Protein AF-A0A165MZA0-F1 (afdb_monomer)

pLDDT: mean 77.66, std 8.79, range [42.88, 92.81]

Structure (mmCIF, N/CA/C/O backbone):
data_AF-A0A165MZA0-F1
#
_entry.id   AF-A0A165MZA0-F1
#
loop_
_atom_site.group_PDB
_atom_site.id
_atom_site.type_symbol
_atom_site.label_atom_id
_atom_site.label_alt_id
_atom_site.label_comp_id
_atom_site.label_asym_id
_atom_site.label_entity_id
_atom_site.label_seq_id
_atom_site.pdbx_PDB_ins_code
_atom_site.Cartn_x
_atom_site.Cartn_y
_atom_site.Cartn_z
_atom_site.occupancy
_atom_site.B_iso_or_equiv
_atom_site.auth_seq_id
_atom_site.auth_comp_id
_atom_site.auth_asym_id
_atom_site.auth_atom_id
_atom_site.pdbx_PDB_model_num
ATOM 1 N N . MET A 1 1 ? 19.191 12.185 -64.515 1.00 42.88 1 MET A N 1
ATOM 2 C CA . MET A 1 1 ? 20.585 11.752 -64.272 1.00 42.88 1 MET A CA 1
ATOM 3 C C . MET A 1 1 ? 20.731 11.402 -62.803 1.00 42.88 1 MET A C 1
ATOM 5 O O . MET A 1 1 ? 20.703 12.300 -61.974 1.00 42.88 1 MET A O 1
ATOM 9 N N . ILE A 1 2 ? 20.829 10.116 -62.472 1.00 54.47 2 ILE A N 1
ATOM 10 C CA . ILE A 1 2 ? 21.157 9.674 -61.111 1.00 54.47 2 ILE A CA 1
ATOM 11 C C . ILE A 1 2 ? 22.689 9.688 -61.020 1.00 54.47 2 ILE A C 1
ATOM 13 O O . ILE A 1 2 ? 23.350 9.015 -61.808 1.00 54.47 2 ILE A O 1
ATOM 17 N N . ARG A 1 3 ? 23.262 10.519 -60.135 1.00 56.88 3 ARG A N 1
ATOM 18 C CA . ARG A 1 3 ? 24.715 10.586 -59.885 1.00 56.88 3 ARG A CA 1
ATOM 19 C C . ARG A 1 3 ? 25.153 9.318 -59.153 1.00 56.88 3 ARG A C 1
ATOM 21 O O . ARG A 1 3 ? 25.200 9.274 -57.930 1.00 56.88 3 ARG A O 1
ATOM 28 N N . THR A 1 4 ? 25.472 8.285 -59.918 1.00 68.19 4 THR A N 1
ATOM 29 C CA . THR A 1 4 ? 26.196 7.107 -59.441 1.00 68.19 4 THR A CA 1
ATOM 30 C C . THR A 1 4 ? 27.671 7.478 -59.287 1.00 68.19 4 THR A C 1
ATOM 32 O O . THR A 1 4 ? 28.316 7.795 -60.283 1.00 68.19 4 THR A O 1
ATOM 35 N N . GLY A 1 5 ? 28.214 7.458 -58.061 1.00 57.59 5 GLY A N 1
ATOM 36 C CA . GLY A 1 5 ? 29.673 7.503 -57.884 1.00 57.59 5 GLY A CA 1
ATOM 37 C C . GLY A 1 5 ? 30.264 8.144 -56.626 1.00 57.59 5 GLY A C 1
ATOM 38 O O . GLY A 1 5 ? 31.461 8.423 -56.642 1.00 57.59 5 GLY A O 1
ATOM 39 N N . GLU A 1 6 ? 29.524 8.379 -55.536 1.00 65.69 6 GLU A N 1
ATOM 40 C CA . GLU A 1 6 ? 30.205 8.666 -54.263 1.00 65.69 6 GLU A CA 1
ATOM 41 C C . GLU A 1 6 ? 30.835 7.379 -53.721 1.00 65.69 6 GLU A C 1
ATOM 43 O O . GLU A 1 6 ? 30.152 6.419 -53.367 1.00 65.69 6 GLU A O 1
ATOM 48 N N . ARG A 1 7 ? 32.172 7.341 -53.699 1.00 64.56 7 ARG A N 1
ATOM 49 C CA . ARG A 1 7 ? 32.955 6.274 -53.067 1.00 64.56 7 ARG A CA 1
ATOM 50 C C . ARG A 1 7 ? 32.566 6.256 -51.590 1.00 64.56 7 ARG A C 1
ATOM 52 O O . ARG A 1 7 ? 33.001 7.140 -50.856 1.00 64.56 7 ARG A O 1
ATOM 59 N N . ILE A 1 8 ? 31.746 5.285 -51.176 1.00 67.19 8 ILE A N 1
ATOM 60 C CA . ILE A 1 8 ? 31.395 5.057 -49.769 1.00 67.19 8 ILE A CA 1
ATOM 61 C C . ILE A 1 8 ? 32.713 4.983 -48.994 1.00 67.19 8 ILE A C 1
ATOM 63 O O . ILE A 1 8 ? 33.479 4.026 -49.127 1.00 67.19 8 ILE A O 1
ATOM 67 N N . LYS A 1 9 ? 33.038 6.047 -48.255 1.00 76.06 9 LYS A N 1
ATOM 68 C CA . LYS A 1 9 ? 34.289 6.116 -47.506 1.00 76.06 9 LYS A CA 1
ATOM 69 C C . LYS A 1 9 ? 34.173 5.145 -46.343 1.00 76.06 9 LYS A C 1
ATOM 71 O O . LYS A 1 9 ? 33.263 5.264 -45.526 1.00 76.06 9 LYS A O 1
ATOM 76 N N . PHE A 1 10 ? 35.122 4.219 -46.248 1.00 74.44 10 PHE A N 1
ATOM 77 C CA . PHE A 1 10 ? 35.204 3.248 -45.154 1.00 74.44 10 PHE A CA 1
ATOM 78 C C . PHE A 1 10 ? 35.180 3.928 -43.772 1.00 74.44 10 PHE A C 1
ATOM 80 O O . PHE A 1 10 ? 34.580 3.414 -42.835 1.00 74.44 10 PHE A O 1
ATOM 87 N N . SER A 1 11 ? 35.725 5.145 -43.670 1.00 72.56 11 SER A N 1
ATOM 88 C CA . SER A 1 11 ? 35.645 5.977 -42.465 1.00 72.56 11 SER A CA 1
ATOM 89 C C . SER A 1 11 ? 34.210 6.338 -42.056 1.00 72.56 11 SER A C 1
ATOM 91 O O . SER A 1 11 ? 33.911 6.343 -40.869 1.00 72.56 11 SER A O 1
ATOM 93 N N . GLY A 1 12 ? 33.312 6.595 -43.014 1.00 78.56 12 GLY A N 1
ATOM 94 C CA . GLY A 1 12 ? 31.900 6.882 -42.737 1.00 78.56 12 GLY A CA 1
ATOM 95 C C . GLY A 1 12 ? 31.131 5.647 -42.258 1.00 78.56 12 GLY A C 1
ATOM 96 O O . GLY A 1 12 ? 30.287 5.757 -41.375 1.00 78.56 12 GLY A O 1
ATOM 97 N N . LEU A 1 13 ? 31.479 4.459 -42.768 1.00 77.56 13 LEU A N 1
ATOM 98 C CA . LEU A 1 13 ? 30.924 3.188 -42.283 1.00 77.56 13 LEU A CA 1
ATOM 99 C C . LEU A 1 13 ? 31.366 2.881 -40.844 1.00 77.56 13 LEU A C 1
ATOM 101 O O . LEU A 1 13 ? 30.546 2.468 -40.026 1.00 77.56 13 LEU A O 1
ATOM 105 N N . LEU A 1 14 ? 32.640 3.123 -40.511 1.00 76.44 14 LEU A N 1
ATOM 106 C CA . LEU A 1 14 ? 33.141 2.958 -39.141 1.00 76.44 14 LEU A CA 1
ATOM 107 C C . LEU A 1 14 ? 32.513 3.962 -38.168 1.00 76.44 14 LEU A C 1
ATOM 109 O O . LEU A 1 14 ? 32.203 3.602 -37.033 1.00 76.44 14 LEU A O 1
ATOM 113 N N . GLN A 1 15 ? 32.279 5.197 -38.615 1.00 80.88 15 GLN A N 1
ATOM 114 C CA . GLN A 1 15 ? 31.609 6.215 -37.813 1.00 80.88 15 GLN A CA 1
ATOM 115 C C . GLN A 1 15 ? 30.156 5.818 -37.521 1.00 80.88 15 GLN A C 1
ATOM 117 O O . GLN A 1 15 ? 29.769 5.771 -36.356 1.00 80.88 15 GLN A O 1
ATOM 122 N N . ALA A 1 16 ? 29.404 5.381 -38.535 1.00 76.44 16 ALA A N 1
ATOM 123 C CA . ALA A 1 16 ? 28.049 4.861 -38.353 1.00 76.44 16 ALA A CA 1
ATOM 124 C C . ALA A 1 16 ? 27.999 3.643 -37.406 1.00 76.44 16 ALA A C 1
ATOM 126 O O . ALA A 1 16 ? 27.125 3.556 -36.545 1.00 76.44 16 ALA A O 1
ATOM 127 N N . PHE A 1 17 ? 28.966 2.722 -37.494 1.00 77.75 17 PHE A N 1
ATOM 128 C CA . PHE A 1 17 ? 29.063 1.592 -36.563 1.00 77.75 17 PHE A CA 1
ATOM 129 C C . PHE A 1 17 ? 29.354 2.040 -35.118 1.00 77.75 17 PHE A C 1
ATOM 131 O O . PHE A 1 17 ? 28.760 1.524 -34.166 1.00 77.75 17 PHE A O 1
ATOM 138 N N . SER A 1 18 ? 30.222 3.041 -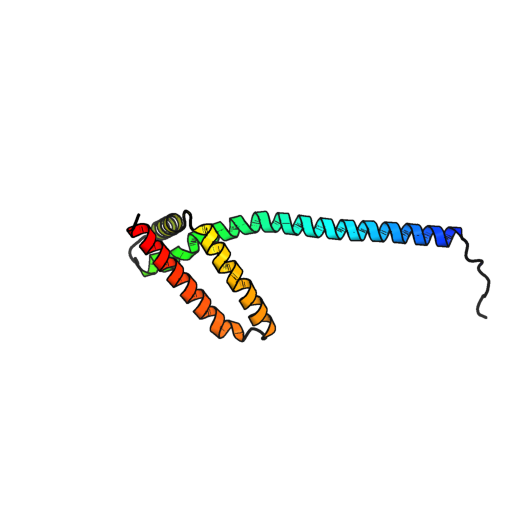34.937 1.00 78.50 18 SER A N 1
ATOM 139 C CA . SER A 1 18 ? 30.502 3.616 -33.616 1.00 78.50 18 SER A CA 1
ATOM 140 C C . SER A 1 18 ? 29.278 4.322 -33.016 1.00 78.50 18 SER A C 1
ATOM 142 O O . SER A 1 18 ? 29.014 4.185 -31.816 1.00 78.50 18 SER A O 1
ATOM 144 N N . GLU A 1 19 ? 28.467 4.975 -33.849 1.00 81.94 19 GLU A N 1
ATOM 145 C CA . GLU A 1 19 ? 27.199 5.580 -33.444 1.00 81.94 19 GLU A CA 1
ATOM 146 C C . GLU A 1 19 ? 26.197 4.518 -32.988 1.00 81.94 19 GLU A C 1
ATOM 148 O O . GLU A 1 19 ? 25.639 4.652 -31.902 1.00 81.94 19 GLU A O 1
ATOM 153 N N . ILE A 1 20 ? 26.049 3.407 -33.720 1.00 83.38 20 ILE A N 1
ATOM 154 C CA . ILE A 1 20 ? 25.186 2.280 -33.316 1.00 83.38 20 ILE A CA 1
ATOM 155 C C . ILE A 1 20 ? 25.582 1.747 -31.934 1.00 83.38 20 ILE A C 1
ATOM 157 O O . ILE A 1 20 ? 24.725 1.545 -31.072 1.00 83.38 20 ILE A O 1
ATOM 161 N N . SER A 1 21 ? 26.881 1.563 -31.682 1.00 83.94 21 SER A N 1
ATOM 162 C CA . SER A 1 21 ? 27.364 1.091 -30.376 1.00 83.94 21 SER A CA 1
ATOM 163 C C . SER A 1 21 ? 27.064 2.081 -29.241 1.00 83.94 21 SER A C 1
ATOM 165 O O . SER A 1 21 ? 26.798 1.678 -28.107 1.00 83.94 21 SER A O 1
ATOM 167 N N . THR A 1 22 ? 27.055 3.378 -29.552 1.00 86.31 22 THR A N 1
ATOM 168 C CA . THR A 1 22 ? 26.714 4.451 -28.613 1.00 86.31 22 THR A CA 1
ATOM 169 C C . THR A 1 22 ? 25.211 4.475 -28.339 1.00 86.31 22 THR A C 1
ATOM 171 O O . THR A 1 22 ? 24.806 4.513 -27.179 1.00 86.31 22 THR A O 1
ATOM 174 N N . TYR A 1 23 ? 24.375 4.340 -29.372 1.00 86.62 23 TYR A N 1
ATOM 175 C CA . TYR A 1 23 ? 22.921 4.222 -29.234 1.00 86.62 23 TYR A CA 1
ATOM 176 C C . TYR A 1 23 ? 22.508 3.007 -28.398 1.00 8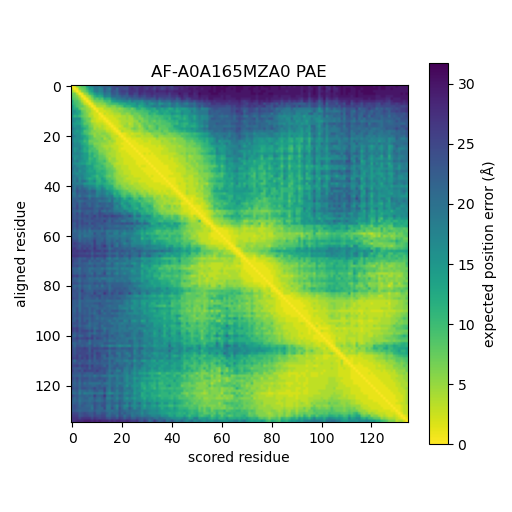6.62 23 TYR A C 1
ATOM 178 O O . TYR A 1 23 ? 21.655 3.135 -27.521 1.00 86.62 23 TYR A O 1
ATOM 186 N N . LEU A 1 24 ? 23.143 1.847 -28.596 1.00 88.56 24 LEU A N 1
ATOM 187 C CA . LEU A 1 24 ? 22.876 0.654 -27.783 1.00 88.56 24 LEU A CA 1
ATOM 188 C C . LEU A 1 24 ? 23.239 0.863 -26.308 1.00 88.56 24 LEU A C 1
ATOM 190 O O . LEU A 1 24 ? 22.495 0.434 -25.427 1.00 88.56 24 LEU A O 1
ATOM 194 N N . LYS A 1 25 ? 24.343 1.563 -26.021 1.00 90.88 25 LYS A N 1
ATOM 195 C CA . LYS A 1 25 ? 24.719 1.928 -24.646 1.00 90.88 25 LYS A CA 1
ATOM 196 C C . LYS A 1 25 ? 23.717 2.893 -24.018 1.00 90.88 25 LYS A C 1
ATOM 198 O O . LYS A 1 25 ? 23.349 2.703 -22.860 1.00 90.88 25 LYS A O 1
ATOM 203 N N . ILE A 1 26 ? 23.249 3.894 -24.763 1.00 92.25 26 ILE A N 1
ATOM 204 C CA . ILE A 1 26 ? 22.219 4.836 -24.298 1.00 92.25 26 ILE A CA 1
ATOM 205 C C . ILE A 1 26 ? 20.918 4.088 -23.994 1.00 92.25 26 ILE A C 1
ATOM 207 O O . ILE A 1 26 ? 20.360 4.259 -22.913 1.00 92.25 26 ILE A O 1
ATOM 211 N N . LEU A 1 27 ? 20.477 3.205 -24.892 1.00 92.75 27 LEU A N 1
ATOM 212 C CA . LEU A 1 27 ? 19.273 2.394 -24.703 1.00 92.75 27 LEU A CA 1
ATOM 213 C C . LEU A 1 27 ? 19.396 1.472 -23.483 1.00 92.75 27 LEU A C 1
ATOM 215 O O . LEU A 1 27 ? 18.495 1.439 -22.646 1.00 92.75 27 LEU A O 1
ATOM 219 N N . GLY A 1 28 ? 20.530 0.780 -23.335 1.00 92.50 28 GLY A N 1
ATOM 220 C CA . GLY A 1 28 ? 20.809 -0.056 -22.166 1.00 92.50 28 GLY A CA 1
ATOM 221 C C . GLY A 1 28 ? 20.813 0.746 -20.862 1.00 92.50 28 GLY A C 1
ATOM 222 O O . GLY A 1 28 ? 20.237 0.317 -19.865 1.00 92.50 28 GLY A O 1
ATOM 223 N N . THR A 1 29 ? 21.384 1.951 -20.883 1.00 92.81 29 THR A N 1
ATOM 224 C CA . THR A 1 29 ? 21.402 2.855 -19.724 1.00 92.81 29 THR A CA 1
ATOM 225 C C . THR A 1 29 ? 19.990 3.311 -19.362 1.00 92.81 29 THR A C 1
ATOM 227 O O . THR A 1 29 ? 19.628 3.302 -18.189 1.00 92.81 29 THR A O 1
ATOM 230 N N . TYR A 1 30 ? 19.166 3.647 -20.357 1.00 90.50 30 TYR A N 1
ATOM 231 C CA . TYR A 1 30 ? 17.777 4.056 -20.151 1.00 90.50 30 TYR A CA 1
ATOM 232 C C . TYR A 1 30 ? 16.930 2.929 -19.547 1.00 90.50 30 TYR A C 1
ATOM 234 O O . TYR A 1 30 ? 16.131 3.165 -18.641 1.00 90.50 30 TYR A O 1
ATOM 242 N N . LEU A 1 31 ? 17.154 1.687 -19.986 1.00 90.00 31 LEU A N 1
ATOM 243 C CA . LEU A 1 31 ? 16.492 0.504 -19.437 1.00 90.00 31 LEU A CA 1
ATOM 244 C C . LEU A 1 31 ? 16.871 0.270 -17.967 1.00 90.00 31 LEU A C 1
ATOM 246 O O . LEU A 1 31 ? 15.996 0.061 -17.129 1.00 90.00 31 LEU A O 1
ATOM 250 N N . VAL A 1 32 ? 18.156 0.377 -17.624 1.00 90.81 32 VAL A N 1
ATOM 251 C CA . VAL A 1 32 ? 18.621 0.268 -16.230 1.00 90.81 32 VAL A CA 1
ATOM 252 C C . VAL A 1 32 ? 18.069 1.411 -15.370 1.00 90.81 32 VAL A C 1
ATOM 254 O O . VAL A 1 32 ? 17.626 1.186 -14.245 1.00 90.81 32 VAL A O 1
ATOM 257 N N . MET A 1 33 ? 18.024 2.631 -15.908 1.00 88.56 33 MET A N 1
ATOM 258 C CA . MET A 1 33 ? 17.465 3.797 -15.224 1.00 88.56 33 MET A CA 1
ATOM 259 C C . MET A 1 33 ? 15.967 3.628 -14.934 1.00 88.56 33 MET A C 1
ATOM 261 O O . MET A 1 33 ? 15.522 3.930 -13.827 1.00 88.56 33 MET A O 1
ATOM 265 N N . MET A 1 34 ? 15.202 3.089 -15.889 1.00 78.31 34 MET A N 1
ATOM 266 C CA . MET A 1 34 ? 13.789 2.732 -15.711 1.00 78.31 34 MET A CA 1
ATOM 267 C C . MET A 1 34 ? 13.597 1.707 -14.590 1.00 78.31 34 MET A C 1
ATOM 269 O O . MET A 1 34 ? 12.736 1.898 -13.732 1.00 78.31 34 MET A O 1
ATOM 273 N N . VAL A 1 35 ? 14.426 0.657 -14.544 1.00 83.50 35 VAL A N 1
ATOM 274 C CA . VAL A 1 35 ? 14.385 -0.349 -13.469 1.00 83.50 35 VAL A CA 1
ATOM 275 C C . VAL A 1 35 ? 14.670 0.294 -12.112 1.00 83.50 35 VAL A C 1
ATOM 277 O O . VAL A 1 35 ? 13.927 0.060 -11.160 1.00 83.50 35 VAL A O 1
ATOM 280 N N . TYR A 1 36 ? 15.686 1.154 -12.009 1.00 82.56 36 TYR A N 1
ATOM 281 C CA . TYR A 1 36 ? 15.972 1.850 -10.754 1.00 82.56 36 TYR A CA 1
ATOM 282 C C . TYR A 1 36 ? 14.834 2.776 -10.324 1.00 82.56 36 TYR A C 1
ATOM 284 O O . TYR A 1 36 ? 14.445 2.740 -9.160 1.00 82.56 36 TYR A O 1
ATOM 292 N N . MET A 1 37 ? 14.250 3.562 -11.231 1.00 80.94 37 MET A N 1
ATOM 293 C CA . MET A 1 37 ? 13.095 4.408 -10.904 1.00 80.94 37 MET A CA 1
ATOM 294 C C . MET A 1 37 ? 11.887 3.581 -10.447 1.00 80.94 37 MET A C 1
ATOM 296 O O . MET A 1 37 ? 11.220 3.943 -9.476 1.00 80.94 37 MET A O 1
ATOM 300 N N . PHE A 1 38 ? 11.628 2.437 -11.083 1.00 71.75 38 PHE A N 1
ATOM 301 C CA . PHE A 1 38 ? 10.584 1.511 -10.649 1.00 71.75 38 PHE A CA 1
ATOM 302 C C . PHE A 1 38 ? 10.849 0.959 -9.237 1.00 71.75 38 PHE A C 1
ATOM 304 O O . PHE A 1 38 ? 9.952 0.939 -8.400 1.00 71.75 38 PHE A O 1
ATOM 311 N N . LEU A 1 39 ? 12.090 0.581 -8.924 1.00 69.12 39 LEU A N 1
ATOM 312 C CA . LEU A 1 39 ? 12.462 0.104 -7.588 1.00 69.12 39 LEU A CA 1
ATOM 313 C C . LEU A 1 39 ? 12.327 1.198 -6.518 1.00 69.12 39 LEU A C 1
ATOM 315 O O . LEU A 1 39 ? 11.776 0.944 -5.447 1.00 69.12 39 LEU A O 1
ATOM 319 N N . TRP A 1 40 ? 12.776 2.421 -6.811 1.00 71.69 40 TRP A N 1
ATOM 320 C CA . TRP A 1 40 ? 12.648 3.564 -5.900 1.00 71.69 40 TRP A CA 1
ATOM 321 C C . TRP A 1 40 ? 11.189 3.930 -5.631 1.00 71.69 40 TRP A C 1
ATOM 323 O O . TRP A 1 40 ? 10.811 4.182 -4.486 1.00 71.69 40 TRP A O 1
ATOM 333 N N . THR A 1 41 ? 10.350 3.924 -6.667 1.00 72.19 41 THR A N 1
ATOM 334 C CA . THR A 1 41 ? 8.912 4.167 -6.505 1.00 72.19 41 THR A CA 1
ATOM 335 C C . THR A 1 41 ? 8.248 3.042 -5.722 1.00 72.19 41 THR A C 1
ATOM 337 O O . THR A 1 41 ? 7.514 3.334 -4.784 1.00 72.19 41 THR A O 1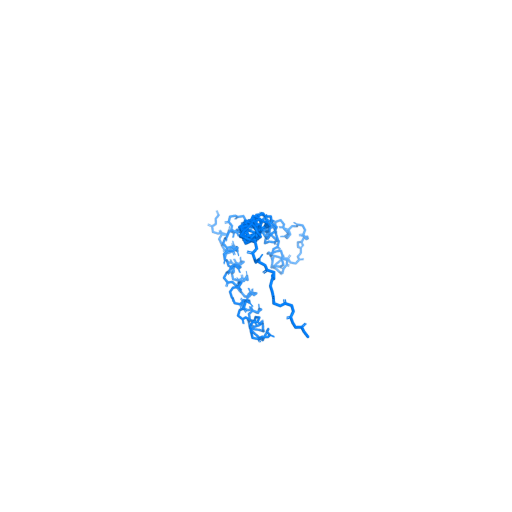
ATOM 340 N N . LEU A 1 42 ? 8.561 1.772 -5.996 1.00 67.31 42 LEU A N 1
ATOM 341 C CA . LEU A 1 42 ? 8.055 0.628 -5.234 1.00 67.31 42 LEU A CA 1
ATOM 342 C C . LEU A 1 42 ? 8.407 0.737 -3.740 1.00 67.31 42 LEU A C 1
ATOM 344 O O . LEU A 1 42 ? 7.542 0.539 -2.885 1.00 67.31 42 LEU A O 1
ATOM 348 N N . LEU A 1 43 ? 9.641 1.139 -3.422 1.00 68.62 43 LEU A N 1
ATOM 349 C CA . LEU A 1 43 ? 10.112 1.336 -2.050 1.00 68.62 43 LEU A CA 1
ATOM 350 C C . LEU A 1 43 ? 9.325 2.414 -1.290 1.00 68.62 43 LEU A C 1
ATOM 352 O O . LEU A 1 43 ? 9.155 2.283 -0.081 1.00 68.62 43 LEU A O 1
ATOM 356 N N . LEU A 1 44 ? 8.814 3.447 -1.969 1.00 68.38 44 LEU A N 1
ATOM 357 C CA . LEU A 1 44 ? 7.989 4.508 -1.367 1.00 68.38 44 LEU A CA 1
ATOM 358 C C . LEU A 1 44 ? 6.481 4.217 -1.420 1.00 68.38 44 LEU A C 1
ATOM 360 O O . LEU A 1 44 ? 5.730 4.614 -0.527 1.00 68.38 44 LEU A O 1
ATOM 364 N N . VAL A 1 45 ? 6.026 3.483 -2.430 1.00 68.56 45 VAL A N 1
ATOM 365 C CA . VAL A 1 45 ? 4.627 3.082 -2.602 1.00 68.56 45 VAL A CA 1
ATOM 366 C C . VAL A 1 45 ? 4.236 2.045 -1.550 1.00 68.56 45 VAL A C 1
ATOM 368 O O . VAL A 1 45 ? 3.185 2.184 -0.928 1.00 68.56 45 VAL A O 1
ATOM 371 N N . ILE A 1 46 ? 5.099 1.067 -1.257 1.00 64.62 46 ILE A N 1
ATOM 372 C CA . ILE A 1 46 ? 4.858 0.049 -0.222 1.00 64.62 46 ILE A CA 1
ATOM 373 C C . ILE A 1 46 ? 4.540 0.666 1.159 1.00 64.62 46 ILE A C 1
ATOM 375 O O . ILE A 1 46 ? 3.493 0.331 1.716 1.00 64.62 46 ILE A O 1
ATOM 379 N N . PRO A 1 47 ? 5.341 1.580 1.745 1.00 56.97 47 PRO A N 1
ATOM 380 C CA . PRO A 1 47 ? 5.028 2.178 3.043 1.00 56.97 47 PRO A CA 1
ATOM 381 C C . PRO A 1 47 ? 3.781 3.073 3.005 1.00 56.97 47 PRO A C 1
ATOM 383 O O . PRO A 1 47 ? 3.037 3.106 3.990 1.00 56.97 47 PRO A O 1
ATOM 386 N N . GLY A 1 48 ? 3.513 3.754 1.884 1.00 65.50 48 GLY A N 1
ATOM 387 C CA . GLY A 1 48 ? 2.278 4.519 1.679 1.00 65.50 48 GLY A CA 1
ATOM 388 C C . GLY A 1 48 ? 1.037 3.625 1.712 1.00 65.50 48 GLY A C 1
ATOM 389 O O . GLY A 1 48 ? 0.096 3.884 2.464 1.00 65.50 48 GLY A O 1
ATOM 390 N N . ILE A 1 49 ? 1.089 2.514 0.980 1.00 64.44 49 ILE A N 1
ATOM 391 C CA . ILE A 1 49 ? 0.058 1.477 0.946 1.00 64.44 49 ILE A CA 1
ATOM 392 C C . ILE A 1 49 ? -0.130 0.848 2.336 1.00 64.44 49 ILE A C 1
ATOM 394 O O . ILE A 1 49 ? -1.249 0.766 2.833 1.00 64.44 49 ILE A O 1
ATOM 398 N N . ILE A 1 50 ? 0.953 0.480 3.024 1.00 60.56 50 ILE A N 1
ATOM 399 C CA . ILE A 1 50 ? 0.902 -0.098 4.376 1.00 60.56 50 ILE A CA 1
ATOM 400 C C . ILE A 1 50 ? 0.241 0.862 5.383 1.00 60.56 50 ILE A C 1
ATOM 402 O O . ILE A 1 50 ? -0.512 0.426 6.261 1.00 60.56 50 ILE A O 1
ATOM 406 N N . LYS A 1 51 ? 0.502 2.172 5.282 1.00 62.31 51 LYS A N 1
ATOM 407 C CA . LYS A 1 51 ? -0.184 3.176 6.109 1.00 62.31 51 LYS A CA 1
ATOM 408 C C . LYS A 1 51 ? -1.662 3.282 5.750 1.00 62.31 51 LYS A C 1
ATOM 410 O O . LYS A 1 51 ? -2.482 3.278 6.664 1.00 62.31 51 LYS A O 1
ATOM 415 N N . ALA A 1 52 ? -2.008 3.327 4.465 1.00 63.22 52 ALA A N 1
ATOM 416 C CA . ALA A 1 52 ? -3.403 3.331 4.027 1.00 63.22 52 ALA A CA 1
ATOM 417 C C . ALA A 1 52 ? -4.156 2.097 4.554 1.00 63.22 52 ALA A C 1
ATOM 419 O O . ALA A 1 52 ? -5.266 2.210 5.071 1.00 63.22 52 ALA A O 1
ATOM 420 N N . PHE A 1 53 ? -3.505 0.933 4.550 1.00 62.88 53 PHE A N 1
ATOM 421 C CA . PHE A 1 53 ? -4.052 -0.303 5.101 1.00 62.88 53 PHE A CA 1
ATOM 422 C C . PHE A 1 53 ? -4.318 -0.215 6.597 1.00 62.88 53 PHE A C 1
ATOM 424 O O . PHE A 1 53 ? -5.382 -0.643 7.029 1.00 62.88 53 PHE A O 1
ATOM 431 N N . SER A 1 54 ? -3.452 0.436 7.379 1.00 59.41 54 SER A N 1
ATOM 432 C CA . SER A 1 54 ? -3.711 0.648 8.811 1.00 59.41 54 SER A CA 1
ATOM 433 C C . SER A 1 54 ? -4.994 1.437 9.108 1.00 59.41 54 SER A C 1
ATOM 435 O O . SER A 1 54 ? -5.492 1.376 10.232 1.00 59.41 54 SER A O 1
ATOM 437 N N . TYR A 1 55 ? -5.552 2.121 8.104 1.00 63.31 55 TYR A N 1
ATOM 438 C CA . TYR A 1 55 ? -6.831 2.825 8.179 1.00 63.31 55 TYR A CA 1
ATOM 439 C C . TYR A 1 55 ? -7.989 2.075 7.510 1.00 63.31 55 TYR A C 1
ATOM 441 O O . TYR A 1 55 ? -9.137 2.441 7.747 1.00 63.31 55 TYR A O 1
ATOM 449 N N . SER A 1 56 ? -7.721 1.016 6.737 1.00 63.62 56 SER A N 1
ATOM 450 C CA . SER A 1 56 ? -8.745 0.245 6.010 1.00 63.62 56 SER A CA 1
ATOM 451 C C . SER A 1 56 ? -9.821 -0.342 6.927 1.00 63.62 56 SER A C 1
ATOM 453 O O . SER A 1 56 ? -10.983 -0.413 6.539 1.00 63.62 56 SER A O 1
ATOM 455 N N . GLN A 1 57 ? -9.457 -0.684 8.168 1.00 70.62 57 GLN A N 1
ATOM 456 C CA . GLN A 1 57 ? -10.376 -1.276 9.143 1.00 70.62 57 GLN A CA 1
ATOM 457 C C . GLN A 1 57 ? -11.183 -0.235 9.922 1.00 70.62 57 GLN A C 1
ATOM 459 O O . GLN A 1 57 ? -12.126 -0.588 10.623 1.00 70.62 57 GLN A O 1
ATOM 464 N N . THR A 1 58 ? -10.869 1.056 9.774 1.00 76.94 58 THR A N 1
ATOM 465 C CA . THR A 1 58 ? -11.586 2.149 10.453 1.00 76.94 58 THR A CA 1
ATOM 466 C C . THR A 1 58 ? -13.072 2.125 10.110 1.00 76.94 58 THR A C 1
ATOM 468 O O . THR A 1 58 ? -13.897 2.348 10.988 1.00 76.94 58 THR A O 1
ATOM 471 N N . TYR A 1 59 ? -13.416 1.811 8.855 1.00 76.88 59 TYR A N 1
ATOM 472 C CA . TYR A 1 59 ? -14.805 1.734 8.407 1.00 76.88 59 TYR A CA 1
ATOM 473 C C . TYR A 1 59 ? -15.582 0.613 9.115 1.00 76.88 59 TYR A C 1
ATOM 475 O O . TYR A 1 59 ? -16.670 0.857 9.631 1.00 76.88 59 TYR A O 1
ATOM 483 N N . PHE A 1 60 ? -15.004 -0.590 9.199 1.00 76.75 60 PHE A N 1
ATOM 484 C CA . PHE A 1 60 ? -15.623 -1.729 9.885 1.00 76.75 60 PHE A CA 1
ATOM 485 C C . PHE A 1 60 ? -15.746 -1.480 11.392 1.00 76.75 60 PHE A C 1
ATOM 487 O O . PHE A 1 60 ? -16.819 -1.638 11.961 1.00 76.75 60 PHE A O 1
ATOM 494 N N . VAL A 1 61 ? -14.694 -0.946 12.017 1.00 79.56 61 VAL A N 1
ATOM 495 C CA . VAL A 1 61 ? -14.698 -0.585 13.441 1.00 79.56 61 VAL A CA 1
ATOM 496 C C . VAL A 1 61 ? -15.773 0.460 13.774 1.00 79.56 61 VAL A C 1
ATOM 498 O O . VAL A 1 61 ? -16.396 0.378 14.830 1.00 79.56 61 VAL A O 1
ATOM 501 N N . LEU A 1 62 ? -15.991 1.449 12.901 1.00 80.69 62 LEU A N 1
ATOM 502 C CA . LEU A 1 62 ? -17.020 2.473 13.102 1.00 80.69 62 LEU A CA 1
ATOM 503 C C . LEU A 1 62 ? -18.434 1.904 12.924 1.00 80.69 62 LEU A C 1
ATOM 505 O O . LEU A 1 62 ? -19.355 2.327 13.617 1.00 80.69 62 LEU A O 1
ATOM 509 N N . LYS A 1 63 ? -18.599 0.932 12.020 1.00 78.44 63 LYS A N 1
ATOM 510 C CA . LYS A 1 63 ? -19.860 0.210 11.835 1.00 78.44 63 LYS A CA 1
ATOM 511 C C . LYS A 1 63 ? -20.221 -0.618 13.073 1.00 78.44 63 LYS A C 1
ATOM 513 O O . LYS A 1 63 ? -21.377 -0.593 13.485 1.00 78.44 63 LYS A O 1
ATOM 518 N N . ASP A 1 64 ? -19.244 -1.284 13.680 1.00 77.62 64 ASP A N 1
ATOM 519 C CA . ASP A 1 64 ? -19.462 -2.118 14.870 1.00 77.62 64 ASP A CA 1
ATOM 520 C C . ASP A 1 64 ? -19.613 -1.290 16.157 1.00 77.62 64 ASP A C 1
ATOM 522 O O . ASP A 1 64 ? -20.285 -1.700 17.104 1.00 77.62 64 ASP A O 1
ATOM 526 N N . HIS A 1 65 ? -19.018 -0.095 16.201 1.00 80.00 65 HIS A N 1
ATOM 527 C CA . HIS A 1 65 ? -19.095 0.807 17.347 1.00 80.00 65 HIS A CA 1
ATOM 528 C C . HIS A 1 65 ? -19.424 2.246 16.916 1.00 80.00 65 HIS A C 1
ATOM 530 O O . HIS A 1 65 ? -18.546 3.109 16.933 1.00 80.00 65 HIS A O 1
ATOM 536 N N . PRO A 1 66 ? -20.689 2.566 16.597 1.00 78.12 66 PRO A N 1
ATOM 537 C CA . PRO A 1 66 ? -21.058 3.881 16.062 1.00 78.12 66 PRO A CA 1
ATOM 538 C C . PRO A 1 66 ? -20.862 5.042 17.054 1.00 78.12 66 PRO A C 1
ATOM 540 O O . PRO A 1 66 ? -20.819 6.198 16.645 1.00 78.12 66 PRO A O 1
ATOM 543 N N . GLY A 1 67 ? -20.735 4.755 18.355 1.00 80.06 67 GLY A N 1
ATOM 544 C CA . GLY A 1 67 ? -20.565 5.764 19.406 1.00 80.06 67 GLY A CA 1
ATOM 545 C C . GLY A 1 67 ? -19.123 6.220 19.663 1.00 80.06 67 GLY A C 1
ATOM 546 O O . GLY A 1 67 ? -18.916 7.102 20.496 1.00 80.06 67 GLY A O 1
ATOM 547 N N . ILE A 1 68 ? -18.113 5.633 19.009 1.00 82.94 68 ILE A N 1
ATOM 548 C CA . ILE A 1 68 ? -16.709 6.009 19.246 1.00 82.94 68 ILE A CA 1
ATOM 549 C C . ILE A 1 68 ? -16.277 7.155 18.328 1.00 82.94 68 ILE A C 1
ATOM 551 O O . ILE A 1 68 ? -16.642 7.219 17.157 1.00 82.94 68 ILE A O 1
ATOM 555 N N . GLY A 1 69 ? -15.434 8.052 18.843 1.00 85.00 69 GLY A N 1
ATOM 556 C CA . GLY A 1 69 ? -14.870 9.134 18.037 1.00 85.00 69 GLY A CA 1
ATOM 557 C C . GLY A 1 69 ? -13.972 8.620 16.903 1.00 85.00 69 GLY A C 1
ATOM 558 O O . GLY A 1 69 ? -13.290 7.604 17.043 1.00 85.00 69 GLY A O 1
ATOM 559 N N . ILE A 1 70 ? -13.898 9.372 15.800 1.00 79.69 70 ILE A N 1
ATOM 560 C CA . ILE A 1 70 ? -13.120 9.030 14.590 1.00 79.69 70 ILE A CA 1
ATOM 561 C C . ILE A 1 70 ? -11.666 8.650 14.929 1.00 79.69 70 ILE A C 1
ATOM 563 O O . ILE A 1 70 ? -11.150 7.636 14.462 1.00 79.69 70 ILE A O 1
ATOM 567 N N . ASN A 1 71 ? -11.011 9.414 15.808 1.00 78.44 71 ASN A N 1
ATOM 568 C CA . ASN A 1 71 ? -9.633 9.140 16.234 1.00 78.44 71 ASN A CA 1
ATOM 569 C C . ASN A 1 71 ? -9.494 7.829 17.030 1.00 78.44 71 ASN A C 1
ATOM 571 O O . ASN A 1 71 ? -8.473 7.142 16.925 1.00 78.44 71 ASN A O 1
ATOM 575 N N . ALA A 1 72 ? -10.518 7.454 17.801 1.00 80.50 72 ALA A N 1
ATOM 576 C CA . ALA A 1 72 ? -10.546 6.187 18.525 1.00 80.50 72 ALA A CA 1
ATOM 577 C C . ALA A 1 72 ? -10.719 5.008 17.556 1.00 80.50 72 ALA A C 1
ATOM 579 O O . ALA A 1 72 ? -10.002 4.013 17.681 1.00 80.50 72 ALA A O 1
ATOM 580 N N . ALA A 1 73 ? -11.575 5.151 16.536 1.00 80.19 73 ALA A N 1
ATOM 581 C CA . ALA A 1 73 ? -11.739 4.157 15.474 1.00 80.19 73 ALA A CA 1
ATOM 582 C C . ALA A 1 73 ? -10.433 3.935 14.690 1.00 80.19 73 ALA A C 1
ATOM 584 O O . ALA A 1 73 ? -10.000 2.796 14.513 1.00 80.19 73 ALA A O 1
ATOM 585 N N . ILE A 1 74 ? -9.746 5.019 14.308 1.00 79.00 74 ILE A N 1
ATOM 586 C CA . ILE A 1 74 ? -8.440 4.965 13.629 1.00 79.00 74 ILE A CA 1
ATOM 587 C C . ILE A 1 74 ? -7.393 4.276 14.511 1.00 79.00 74 ILE A C 1
ATOM 589 O O . ILE A 1 74 ? -6.626 3.434 14.042 1.00 79.00 74 ILE A O 1
ATOM 593 N N . THR A 1 75 ? -7.361 4.601 15.805 1.00 81.38 75 THR A N 1
ATOM 594 C CA . THR A 1 75 ? -6.407 4.000 16.747 1.00 81.38 75 THR A CA 1
ATOM 595 C C . THR A 1 75 ? -6.662 2.504 16.923 1.00 81.38 75 THR A C 1
ATOM 597 O O . THR A 1 75 ? -5.710 1.721 16.925 1.00 81.38 75 THR A O 1
ATOM 600 N N . LYS A 1 76 ? -7.931 2.091 17.020 1.00 80.00 76 LYS A N 1
ATOM 601 C CA . LYS A 1 76 ? -8.324 0.680 17.119 1.00 80.00 76 LYS A CA 1
ATOM 602 C C . LYS A 1 76 ? -7.974 -0.081 15.835 1.00 80.00 76 LYS A C 1
ATOM 604 O O . LYS A 1 76 ? -7.305 -1.105 15.920 1.00 80.00 76 LYS A O 1
ATOM 609 N N . SER A 1 77 ? -8.282 0.478 14.661 1.00 78.81 77 SER A N 1
ATOM 610 C CA . SER A 1 77 ? -7.862 -0.053 13.351 1.00 78.81 77 SER A CA 1
ATOM 611 C C . SER A 1 77 ? -6.342 -0.238 13.267 1.00 78.81 77 SER A C 1
ATOM 613 O O . SER A 1 77 ? -5.848 -1.298 12.880 1.00 78.81 77 SER A O 1
ATOM 615 N N . ARG A 1 78 ? -5.569 0.766 13.705 1.00 75.69 78 ARG A N 1
ATOM 616 C CA . ARG A 1 78 ? -4.104 0.703 13.696 1.00 75.69 78 ARG A CA 1
ATOM 617 C C . ARG A 1 78 ? -3.567 -0.404 14.601 1.00 75.69 78 ARG A C 1
ATOM 619 O O . ARG A 1 78 ? -2.599 -1.046 14.201 1.00 75.69 78 ARG A O 1
ATOM 626 N N . LYS A 1 79 ? -4.166 -0.611 15.782 1.00 79.31 79 LYS A N 1
ATOM 627 C CA . LYS A 1 79 ? -3.795 -1.678 16.730 1.00 79.31 79 LYS A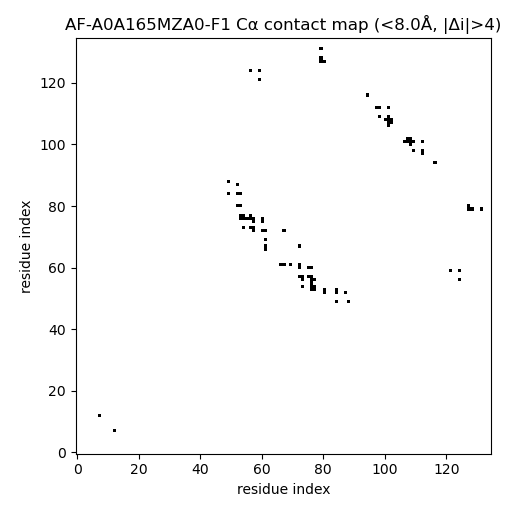 CA 1
ATOM 628 C C . LYS A 1 79 ? -4.114 -3.068 16.176 1.00 79.31 79 LYS A C 1
ATOM 630 O O . LYS A 1 79 ? -3.215 -3.900 16.149 1.00 79.31 79 LYS A O 1
ATOM 635 N N . LEU A 1 80 ? -5.319 -3.266 15.638 1.00 76.88 80 LEU A N 1
ATOM 636 C CA . LEU A 1 80 ? -5.746 -4.517 14.987 1.00 76.88 80 LEU A CA 1
ATOM 637 C C . LEU A 1 80 ? -4.818 -4.925 13.833 1.00 76.88 80 LEU A C 1
ATOM 639 O O . LEU A 1 80 ? -4.584 -6.101 13.585 1.00 76.88 80 LEU A O 1
ATOM 643 N N . MET A 1 81 ? -4.250 -3.944 13.132 1.00 77.94 81 MET A N 1
ATOM 644 C CA . MET A 1 81 ? -3.363 -4.179 11.995 1.00 77.94 81 MET A CA 1
ATOM 645 C C . MET A 1 81 ? -1.881 -4.380 12.357 1.00 77.94 81 MET A C 1
ATOM 647 O O . MET A 1 81 ? -1.075 -4.618 11.453 1.00 77.94 81 MET A O 1
ATOM 651 N N . VAL A 1 82 ? -1.460 -4.275 13.624 1.00 74.69 82 VAL A N 1
ATOM 652 C CA . VAL A 1 82 ? -0.056 -4.523 14.019 1.00 74.69 82 VAL A CA 1
ATOM 653 C C . VAL A 1 82 ? 0.282 -6.005 13.808 1.00 74.69 82 VAL A C 1
ATOM 655 O O . VAL A 1 82 ? -0.443 -6.876 14.256 1.00 74.69 82 VAL A O 1
ATOM 658 N N . GLY A 1 83 ? 1.367 -6.303 13.082 1.00 74.25 83 GLY A N 1
ATOM 659 C CA . GLY A 1 83 ? 1.775 -7.682 12.752 1.00 74.25 83 GLY A CA 1
ATOM 660 C C . GLY A 1 83 ? 1.096 -8.287 11.513 1.00 74.25 83 GLY A C 1
ATOM 661 O O . GLY A 1 83 ? 1.681 -9.134 10.846 1.00 74.25 83 GLY A O 1
ATOM 662 N N . TYR A 1 84 ? -0.073 -7.781 11.112 1.00 78.31 84 TYR A N 1
ATOM 663 C CA .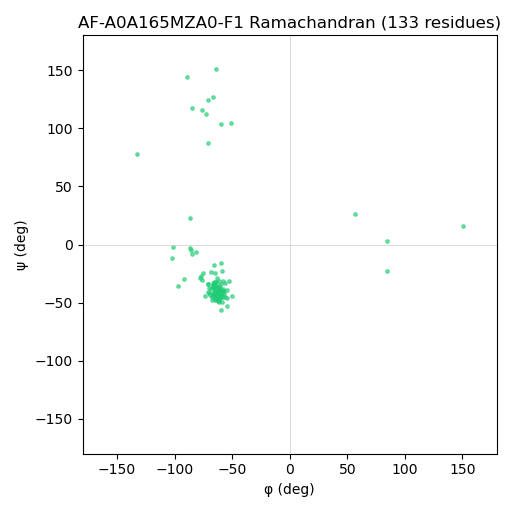 TYR A 1 84 ? -0.858 -8.334 9.996 1.00 78.31 84 TYR A CA 1
ATOM 664 C C . TYR A 1 84 ? -0.748 -7.554 8.680 1.00 78.31 84 TYR A C 1
ATOM 666 O O . TYR A 1 84 ? -1.280 -7.976 7.652 1.00 78.31 84 TYR A O 1
ATOM 674 N N . LYS A 1 85 ? -0.006 -6.440 8.678 1.00 73.44 85 LYS A N 1
ATOM 675 C CA . LYS A 1 85 ? 0.195 -5.56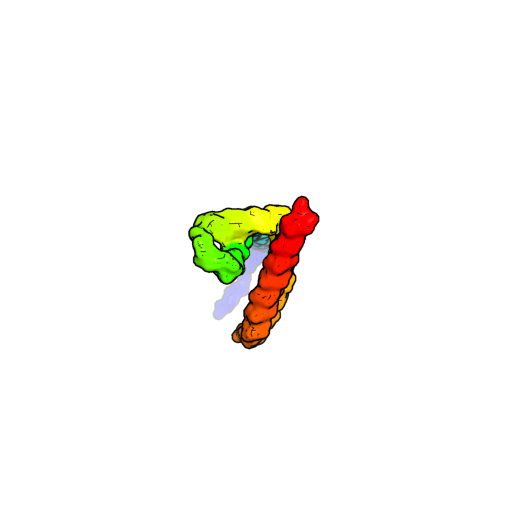8 7.503 1.00 73.44 85 LYS A CA 1
ATOM 676 C C . LYS A 1 85 ? 0.727 -6.325 6.284 1.00 73.44 85 LYS A C 1
ATOM 678 O O . LYS A 1 85 ? 0.280 -6.071 5.170 1.00 73.44 85 LYS A O 1
ATOM 683 N N . TRP A 1 86 ? 1.645 -7.271 6.503 1.00 73.38 86 TRP A N 1
ATOM 684 C CA . TRP A 1 86 ? 2.213 -8.094 5.432 1.00 73.38 86 TRP A CA 1
ATOM 685 C C . TRP A 1 86 ? 1.191 -9.071 4.843 1.00 73.38 86 TRP A C 1
ATOM 687 O O . TRP A 1 86 ? 1.073 -9.176 3.626 1.00 73.38 86 TRP A O 1
ATOM 697 N N . LYS A 1 87 ? 0.388 -9.732 5.688 1.00 78.56 87 LYS A N 1
ATOM 698 C CA . LYS A 1 87 ? -0.676 -10.635 5.220 1.00 78.56 87 LYS A CA 1
ATOM 699 C C . LYS A 1 87 ? -1.714 -9.886 4.382 1.00 78.56 87 LYS A C 1
ATOM 701 O O . LYS A 1 87 ? -2.123 -10.380 3.337 1.00 78.56 87 LYS A O 1
ATOM 706 N N . PHE A 1 88 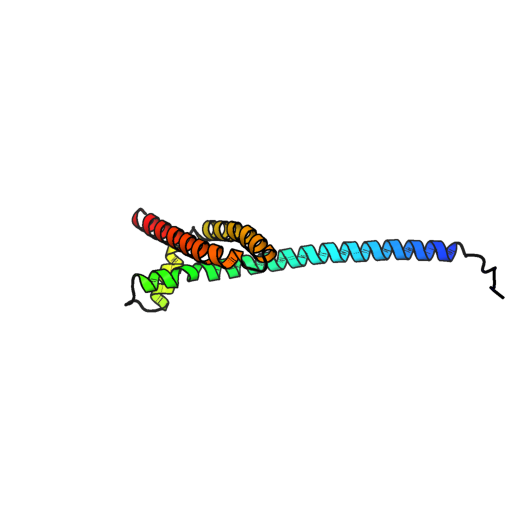? -2.080 -8.672 4.795 1.00 76.88 88 PHE A N 1
ATOM 707 C CA . PHE A 1 88 ? -2.997 -7.832 4.024 1.00 76.88 88 PHE A CA 1
ATOM 708 C C . PHE A 1 88 ? -2.392 -7.371 2.686 1.00 76.88 88 PHE A C 1
ATOM 710 O O . PHE A 1 88 ? -3.095 -7.314 1.684 1.00 76.88 88 PHE A O 1
ATOM 717 N N . PHE A 1 89 ? -1.081 -7.109 2.630 1.00 74.81 89 PHE A N 1
ATOM 718 C CA . PHE A 1 89 ? -0.388 -6.813 1.370 1.00 74.81 89 PHE A CA 1
ATOM 719 C C . PHE A 1 89 ? -0.428 -7.995 0.392 1.00 74.81 89 PHE A C 1
ATOM 721 O O . PHE A 1 89 ? -0.748 -7.809 -0.778 1.00 74.81 89 PHE A O 1
ATOM 728 N N . VAL A 1 90 ? -0.175 -9.216 0.869 1.00 78.56 90 VAL A N 1
ATOM 729 C CA . VAL A 1 90 ? -0.271 -10.428 0.036 1.00 78.56 90 VAL A CA 1
ATOM 730 C C . VAL A 1 90 ? -1.706 -10.653 -0.454 1.00 78.56 90 VAL A C 1
ATOM 732 O O . VAL A 1 90 ? -1.904 -10.992 -1.620 1.00 78.56 90 VAL A O 1
ATOM 735 N N . LEU A 1 91 ? -2.708 -10.406 0.397 1.00 82.50 91 LEU A N 1
ATOM 736 C CA . LEU A 1 91 ? -4.119 -10.462 0.008 1.00 82.50 91 LEU A CA 1
ATOM 737 C C . LEU A 1 91 ? -4.433 -9.475 -1.129 1.00 82.50 91 LEU A C 1
ATOM 739 O O . LEU A 1 91 ? -5.139 -9.815 -2.063 1.00 82.50 91 LEU A O 1
ATOM 743 N N . GLN A 1 92 ? -3.878 -8.269 -1.097 1.00 73.81 92 GLN A N 1
ATOM 744 C CA . GLN A 1 92 ? -4.057 -7.274 -2.162 1.00 73.81 92 GLN A CA 1
ATOM 745 C C . GLN A 1 92 ? -3.328 -7.668 -3.450 1.00 73.81 92 GLN A C 1
ATOM 747 O O . GLN A 1 92 ? -3.849 -7.487 -4.550 1.00 73.81 92 GLN A O 1
ATOM 752 N N . LEU A 1 93 ? -2.139 -8.263 -3.316 1.00 76.25 93 LEU A N 1
ATOM 753 C CA . LEU A 1 93 ? -1.361 -8.767 -4.443 1.00 76.25 93 LEU A CA 1
ATOM 754 C C . LEU A 1 93 ? -2.113 -9.860 -5.212 1.00 76.25 93 LEU A C 1
ATOM 756 O O . LEU A 1 93 ? -2.043 -9.896 -6.439 1.00 76.25 93 LEU A O 1
ATOM 760 N N . SER A 1 94 ? -2.880 -10.705 -4.516 1.00 80.25 94 SER A N 1
ATOM 761 C CA . SER A 1 94 ? -3.703 -11.722 -5.176 1.00 80.25 94 SER A CA 1
ATOM 762 C C . SER A 1 94 ? -4.813 -11.095 -6.029 1.00 80.25 94 SER A C 1
ATOM 764 O O . SER A 1 94 ? -5.089 -11.590 -7.121 1.00 80.25 94 SER A O 1
ATOM 766 N N . PHE A 1 95 ? -5.385 -9.962 -5.605 1.00 79.56 95 PHE A N 1
ATOM 767 C CA . PHE A 1 95 ? -6.423 -9.242 -6.350 1.00 79.56 95 PHE A CA 1
ATOM 768 C C . PHE A 1 95 ? -5.908 -8.452 -7.551 1.00 79.56 95 PHE A C 1
ATOM 770 O O . PHE A 1 95 ? -6.671 -8.243 -8.494 1.00 79.56 95 PHE A O 1
ATOM 777 N N . ILE A 1 96 ? -4.632 -8.053 -7.575 1.00 76.69 96 ILE A N 1
ATOM 778 C CA . ILE A 1 96 ? -4.045 -7.348 -8.727 1.00 76.69 96 ILE A CA 1
ATOM 779 C C . ILE A 1 96 ? -4.151 -8.200 -10.002 1.00 76.69 96 ILE A C 1
ATOM 781 O O . ILE A 1 96 ? -4.511 -7.674 -11.055 1.00 76.69 96 ILE A O 1
ATOM 785 N N . GLY A 1 97 ? -3.932 -9.517 -9.908 1.00 76.38 97 GLY A N 1
ATOM 786 C CA . GLY A 1 97 ? -4.097 -10.429 -11.046 1.00 76.38 97 GLY A CA 1
ATOM 787 C C . GLY A 1 97 ? -5.530 -10.447 -11.589 1.00 76.38 97 GLY A C 1
ATOM 788 O O . GLY A 1 97 ? -5.747 -10.328 -12.796 1.00 76.38 97 GLY A O 1
ATOM 789 N N . TRP A 1 98 ? -6.521 -10.505 -10.696 1.00 83.19 98 TRP A N 1
ATOM 790 C CA . TRP A 1 98 ? -7.937 -10.430 -11.067 1.00 83.19 98 TRP A CA 1
ATOM 791 C C . TRP A 1 98 ? -8.325 -9.062 -11.634 1.00 83.19 98 TRP A C 1
ATOM 793 O O . TRP A 1 98 ? -9.119 -8.993 -12.568 1.00 83.19 98 TRP A O 1
ATOM 803 N N . GLY A 1 99 ? -7.741 -7.975 -11.124 1.00 79.19 99 GLY A N 1
ATOM 804 C CA . GLY A 1 99 ? -7.948 -6.625 -11.647 1.00 79.19 99 GLY A CA 1
ATOM 805 C C . GLY A 1 99 ? -7.468 -6.476 -13.092 1.00 79.19 99 GLY A C 1
ATOM 806 O O . GLY A 1 99 ? -8.178 -5.898 -13.914 1.00 79.19 99 GLY A O 1
ATOM 807 N N . ILE A 1 100 ? -6.313 -7.063 -13.428 1.00 76.62 100 ILE A N 1
ATOM 808 C CA . ILE A 1 100 ? -5.793 -7.096 -14.804 1.00 76.62 100 ILE A CA 1
ATOM 809 C C . ILE A 1 100 ? -6.742 -7.885 -15.717 1.00 76.62 100 ILE A C 1
ATOM 811 O O . ILE A 1 100 ? -7.093 -7.405 -16.792 1.00 76.62 100 ILE A O 1
ATOM 815 N N . LEU A 1 101 ? -7.225 -9.053 -15.277 1.00 84.75 101 LEU A N 1
ATOM 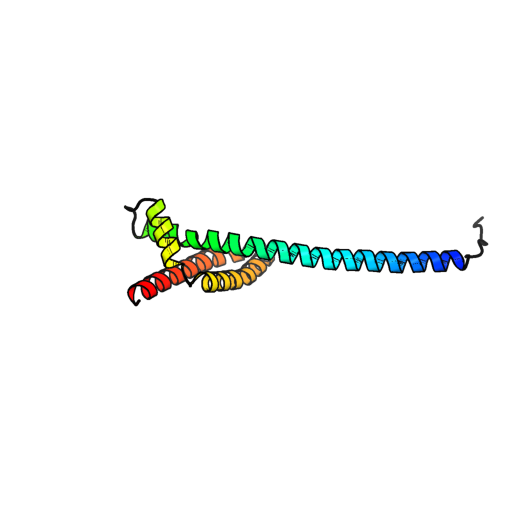816 C CA . LEU A 1 101 ? -8.218 -9.837 -16.024 1.00 84.75 101 LEU A CA 1
ATOM 817 C C . LEU A 1 101 ? -9.519 -9.052 -16.251 1.00 84.75 101 LEU A C 1
ATOM 819 O O . LEU A 1 101 ? -10.050 -9.040 -17.359 1.00 84.75 101 LEU A O 1
ATOM 823 N N . CYS A 1 102 ? -10.008 -8.341 -15.232 1.00 84.88 102 CYS A N 1
ATOM 824 C CA . CYS A 1 102 ? -11.204 -7.508 -15.355 1.00 84.88 102 CYS A CA 1
ATOM 825 C C . CYS A 1 102 ? -11.005 -6.380 -16.374 1.00 84.88 102 CYS A C 1
ATOM 827 O O . CYS A 1 102 ? -11.908 -6.120 -17.171 1.00 84.88 102 CYS A O 1
ATOM 829 N N . LEU A 1 103 ? -9.823 -5.758 -16.406 1.00 77.19 103 LEU A N 1
ATOM 830 C CA . LEU A 1 103 ? -9.487 -4.723 -17.384 1.00 77.19 103 LEU A CA 1
ATOM 831 C C . LEU A 1 103 ? -9.514 -5.257 -18.826 1.00 77.19 103 LEU A C 1
ATOM 833 O O . LEU A 1 103 ? -10.040 -4.583 -19.709 1.00 77.19 103 LEU A O 1
ATOM 837 N N . LEU A 1 104 ? -9.038 -6.487 -19.055 1.00 83.62 104 LEU A N 1
ATOM 838 C CA . LEU A 1 104 ? -9.111 -7.147 -20.368 1.00 83.62 104 LEU A CA 1
ATOM 839 C C . LEU A 1 104 ? -10.558 -7.387 -20.829 1.00 83.62 104 LEU A C 1
ATOM 841 O O . LEU A 1 104 ? -10.835 -7.369 -22.024 1.00 83.62 104 LEU A O 1
ATOM 845 N N . THR A 1 105 ? -11.495 -7.556 -19.893 1.00 86.00 105 THR A N 1
ATOM 846 C CA . THR A 1 105 ? -12.933 -7.731 -20.181 1.00 86.00 105 THR A CA 1
ATOM 847 C C . THR A 1 105 ? -13.703 -6.410 -20.323 1.00 86.00 105 THR A C 1
ATOM 849 O O . THR A 1 105 ? -14.911 -6.380 -20.093 1.00 86.00 105 THR A O 1
ATOM 852 N N . LEU A 1 106 ? -13.022 -5.299 -20.640 1.00 83.94 106 LEU A N 1
ATOM 853 C CA . LEU A 1 106 ? -13.593 -3.939 -20.660 1.00 83.94 106 LEU A CA 1
ATOM 854 C C . LEU A 1 106 ? -14.221 -3.519 -19.317 1.00 83.94 106 LEU A C 1
ATOM 856 O O . LEU A 1 106 ? -15.119 -2.683 -19.265 1.00 83.94 106 LEU A O 1
ATOM 860 N N . GLY A 1 107 ? -13.754 -4.104 -18.213 1.00 79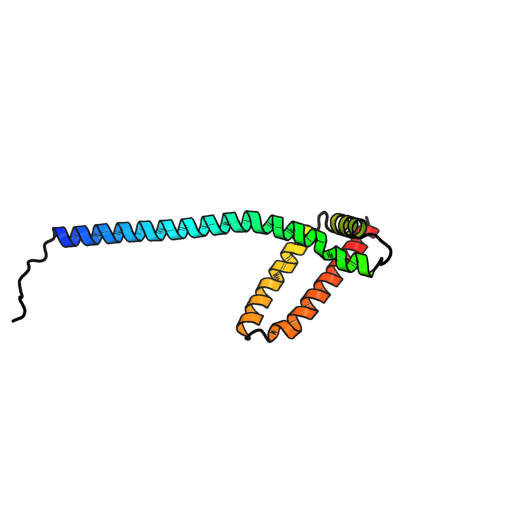.50 107 GLY A N 1
ATOM 861 C CA . GLY A 1 107 ? -14.210 -3.785 -16.864 1.00 79.50 107 GLY A CA 1
ATOM 862 C C . GLY A 1 107 ? -15.474 -4.515 -16.400 1.00 79.50 107 GLY A C 1
ATOM 863 O O . GLY A 1 107 ? -15.898 -4.302 -15.267 1.00 79.50 107 GLY A O 1
ATOM 864 N N . ILE A 1 108 ? -16.050 -5.421 -17.197 1.00 87.12 108 ILE A N 1
ATOM 865 C CA . ILE A 1 108 ? -17.256 -6.180 -16.811 1.00 87.12 108 ILE A CA 1
ATOM 866 C C . ILE A 1 108 ? -16.989 -7.061 -15.581 1.00 87.12 108 ILE A C 1
ATOM 868 O O . ILE A 1 108 ? -17.831 -7.167 -14.687 1.00 87.12 108 ILE A O 1
ATOM 872 N N . GLY A 1 109 ? -15.788 -7.637 -15.481 1.00 83.50 109 GLY A N 1
ATOM 873 C CA . GLY A 1 109 ? -15.394 -8.442 -14.325 1.00 83.50 109 GLY A CA 1
ATOM 874 C C . GLY A 1 109 ? -15.435 -7.690 -12.984 1.00 83.50 109 GLY A C 1
ATOM 875 O O . GLY A 1 109 ? -15.617 -8.323 -11.942 1.00 83.50 109 GLY A O 1
ATOM 876 N N . PHE A 1 110 ? -15.362 -6.349 -12.976 1.00 81.19 110 PHE A N 1
ATOM 877 C CA . PHE A 1 110 ? -15.411 -5.569 -11.732 1.00 81.19 110 PHE A CA 1
ATOM 878 C C . PHE A 1 110 ? -16.748 -5.676 -10.992 1.00 81.19 110 PHE A C 1
ATOM 880 O O . PHE A 1 110 ? -16.759 -5.546 -9.768 1.00 81.19 110 PHE A O 1
ATOM 887 N N . LEU A 1 111 ? -17.846 -5.981 -11.693 1.00 87.88 111 LEU A N 1
ATOM 888 C CA . LEU A 1 111 ? -19.165 -6.184 -11.081 1.00 87.88 111 LEU A CA 1
ATOM 889 C C . LEU A 1 111 ? -19.163 -7.323 -10.052 1.00 87.88 111 LEU A C 1
ATOM 891 O O . LEU A 1 111 ? -19.849 -7.241 -9.038 1.00 87.88 111 LEU A O 1
ATOM 895 N N . TRP A 1 112 ? -18.358 -8.358 -10.291 1.00 87.56 112 TRP A N 1
ATOM 896 C CA . TRP A 1 112 ? -18.209 -9.513 -9.402 1.00 87.56 112 TRP A CA 1
ATOM 897 C C . TRP A 1 112 ? -16.988 -9.372 -8.497 1.00 87.56 112 TRP A C 1
ATOM 899 O O . TRP A 1 112 ? -17.017 -9.757 -7.329 1.00 87.56 112 TRP A O 1
ATOM 909 N N . LEU A 1 113 ? -15.913 -8.778 -9.020 1.00 81.38 113 LEU A N 1
ATOM 910 C CA . LEU A 1 113 ? -14.676 -8.604 -8.274 1.00 81.38 113 LEU A CA 1
ATOM 911 C C . LEU A 1 113 ? -14.848 -7.626 -7.103 1.00 81.38 113 LEU A C 1
ATOM 913 O O . LEU A 1 113 ? -14.288 -7.860 -6.038 1.00 81.38 113 LEU A O 1
ATOM 917 N N . SER A 1 114 ? -15.641 -6.564 -7.259 1.00 80.56 114 SER A N 1
ATOM 918 C CA . SER A 1 114 ? -15.885 -5.587 -6.192 1.00 80.56 114 SER A CA 1
ATOM 919 C C . SER A 1 114 ? -16.509 -6.209 -4.928 1.00 80.56 114 SER A C 1
ATOM 921 O O . SER A 1 114 ? -15.872 -6.116 -3.875 1.00 80.56 114 SER A O 1
ATOM 923 N N . PRO A 1 115 ? -17.671 -6.898 -4.983 1.00 86.44 115 PRO A N 1
ATOM 924 C CA . PRO A 1 115 ? -18.241 -7.535 -3.795 1.00 86.44 115 PRO A CA 1
ATOM 925 C C . PRO A 1 115 ? -17.342 -8.646 -3.238 1.00 86.44 115 PRO A C 1
ATOM 927 O O . PRO A 1 115 ? -17.268 -8.815 -2.022 1.00 86.44 115 PRO A O 1
ATOM 930 N N . TYR A 1 116 ? -16.601 -9.357 -4.095 1.00 85.19 116 TYR A N 1
ATOM 931 C CA . TYR A 1 116 ? -15.646 -10.383 -3.670 1.00 85.19 116 TYR A CA 1
ATOM 932 C C . TYR A 1 116 ? -14.463 -9.803 -2.875 1.00 85.19 116 TYR A C 1
ATOM 934 O O . TYR A 1 116 ? -14.092 -10.334 -1.824 1.00 85.19 116 TYR A O 1
ATOM 942 N N . ILE A 1 117 ? -13.911 -8.673 -3.328 1.00 83.69 117 ILE A N 1
ATOM 943 C CA . ILE A 1 117 ? -12.868 -7.927 -2.617 1.00 83.69 117 ILE A CA 1
ATOM 944 C C . ILE A 1 117 ? -13.392 -7.460 -1.254 1.00 83.69 117 ILE A C 1
ATOM 946 O O . ILE A 1 117 ? -12.745 -7.686 -0.230 1.00 83.69 117 ILE A O 1
ATOM 950 N N . THR A 1 118 ? -14.575 -6.841 -1.217 1.00 80.75 118 THR A N 1
ATOM 951 C CA . THR A 1 118 ? -15.161 -6.333 0.030 1.00 80.75 118 THR A CA 1
ATOM 952 C C . THR A 1 118 ? -15.446 -7.456 1.028 1.00 80.75 118 THR A C 1
ATOM 954 O O . THR A 1 118 ? -15.117 -7.311 2.205 1.00 80.75 118 THR A O 1
ATOM 957 N N . ALA A 1 119 ? -15.988 -8.591 0.575 1.00 86.44 119 ALA A N 1
ATOM 958 C CA . ALA A 1 119 ? -16.225 -9.762 1.419 1.00 86.44 119 ALA A CA 1
ATOM 959 C C . ALA A 1 119 ? -14.918 -10.339 1.982 1.00 86.44 119 ALA A C 1
ATOM 961 O O . ALA A 1 119 ? -14.839 -10.663 3.165 1.00 86.44 119 ALA A O 1
ATOM 962 N N . SER A 1 120 ? -13.863 -10.395 1.166 1.00 86.50 120 SER A N 1
ATOM 963 C CA . SER A 1 120 ? -12.547 -10.872 1.602 1.00 86.50 120 SER A CA 1
ATOM 964 C C . SER A 1 120 ? -11.918 -9.957 2.655 1.00 86.50 120 SER A C 1
ATOM 966 O O . SER A 1 120 ? -11.303 -10.441 3.604 1.00 86.50 120 SER A O 1
ATOM 968 N N . TYR A 1 121 ? -12.094 -8.636 2.539 1.00 83.38 121 TYR A N 1
ATOM 969 C CA . TYR A 1 121 ? -11.642 -7.696 3.570 1.00 83.38 121 TYR A CA 1
ATOM 970 C C . TYR A 1 121 ? -12.442 -7.817 4.864 1.00 83.38 121 TYR A C 1
ATOM 972 O O . TYR A 1 121 ? -11.842 -7.750 5.933 1.00 83.38 121 TYR A O 1
ATOM 980 N N . ALA A 1 122 ? -13.756 -8.038 4.780 1.00 82.75 122 ALA A N 1
ATOM 981 C CA . ALA A 1 122 ? -14.590 -8.281 5.954 1.00 82.75 122 ALA A CA 1
ATOM 982 C C . ALA A 1 122 ? -14.187 -9.581 6.674 1.00 82.75 122 ALA A C 1
ATOM 984 O O . ALA A 1 122 ? -13.975 -9.574 7.882 1.00 82.75 122 ALA A O 1
ATOM 985 N N . ALA A 1 123 ? -13.969 -10.670 5.933 1.00 86.81 123 ALA A N 1
ATOM 986 C CA . ALA A 1 123 ? -13.485 -11.927 6.503 1.00 86.81 123 ALA A CA 1
ATOM 987 C C . ALA A 1 123 ? -12.078 -11.785 7.112 1.00 86.81 123 ALA A C 1
ATOM 989 O O . ALA A 1 123 ? -11.762 -12.386 8.138 1.00 86.81 123 ALA A O 1
ATOM 990 N N . PHE A 1 124 ? -11.206 -10.976 6.501 1.00 85.06 124 PHE A N 1
ATOM 991 C CA . PHE A 1 124 ? -9.900 -10.666 7.079 1.00 85.06 124 PHE A CA 1
ATOM 992 C C . PHE A 1 124 ? -10.039 -9.884 8.392 1.00 85.06 124 PHE A C 1
ATOM 994 O O . PHE A 1 124 ? -9.358 -10.210 9.358 1.00 85.06 124 PHE A O 1
ATOM 1001 N N . TYR A 1 125 ? -10.936 -8.895 8.446 1.00 82.62 125 TYR A N 1
ATOM 1002 C CA . TYR A 1 125 ? -11.237 -8.130 9.656 1.00 82.62 125 TYR A CA 1
ATOM 1003 C C . TYR A 1 125 ? -11.724 -9.020 10.801 1.00 82.62 125 TYR A C 1
ATOM 1005 O O . TYR A 1 125 ? -11.177 -8.954 11.899 1.00 82.62 125 TYR A O 1
ATOM 1013 N N . GLU A 1 126 ? -12.700 -9.886 10.536 1.00 84.00 126 GLU A N 1
ATOM 1014 C CA . GLU A 1 126 ? -13.261 -10.799 11.534 1.00 84.00 126 GLU A CA 1
ATOM 1015 C C . GLU A 1 126 ? -12.185 -11.728 12.113 1.00 84.00 126 GLU A C 1
ATOM 1017 O O . GLU A 1 126 ? -12.077 -11.891 13.328 1.00 84.00 126 GLU A O 1
ATOM 1022 N N . ASN A 1 127 ? -11.299 -12.244 11.255 1.00 86.62 127 ASN A N 1
ATOM 1023 C CA . ASN A 1 127 ? -10.151 -13.034 11.693 1.00 86.62 127 ASN A CA 1
ATOM 1024 C C . ASN A 1 127 ? -9.173 -12.234 12.570 1.00 86.62 127 ASN A C 1
ATOM 1026 O O . ASN A 1 127 ? -8.639 -12.786 13.529 1.00 86.62 127 ASN A O 1
ATOM 1030 N N . LEU A 1 128 ? -8.935 -10.949 12.275 1.00 84.31 128 LEU A N 1
ATOM 1031 C CA . LEU A 1 128 ? -8.085 -10.093 13.114 1.00 84.31 128 LEU A CA 1
ATOM 1032 C C . LEU A 1 128 ? -8.688 -9.859 14.497 1.00 84.31 128 LEU A C 1
ATOM 1034 O O . LEU A 1 128 ? -7.960 -9.894 15.486 1.00 84.31 128 LEU A O 1
ATOM 1038 N N . VAL A 1 129 ? -9.996 -9.596 14.560 1.00 81.75 129 VAL A N 1
ATOM 1039 C CA . VAL A 1 129 ? -10.712 -9.388 15.826 1.00 81.75 129 VAL A CA 1
ATOM 1040 C C . VAL A 1 129 ? -10.641 -10.656 16.668 1.00 81.75 129 VAL A C 1
ATOM 1042 O O . VAL A 1 129 ? -10.192 -10.598 17.809 1.00 81.75 129 VAL A O 1
ATOM 1045 N N . ARG A 1 130 ? -10.951 -11.810 16.072 1.00 85.50 130 ARG A N 1
ATOM 1046 C CA . ARG A 1 130 ? -10.881 -13.107 16.747 1.00 85.50 130 ARG A CA 1
ATOM 1047 C C . ARG A 1 130 ? -9.482 -13.423 17.286 1.00 85.50 130 ARG A C 1
ATOM 1049 O O . ARG A 1 130 ? -9.339 -13.821 18.433 1.00 85.50 130 ARG A O 1
ATOM 1056 N N . GLN A 1 131 ? -8.437 -13.188 16.493 1.00 83.69 131 GLN A N 1
ATOM 1057 C CA . GLN A 1 131 ? -7.053 -13.411 16.933 1.00 83.69 131 GLN A CA 1
ATOM 1058 C C . GLN A 1 131 ? -6.590 -12.436 18.022 1.00 83.69 131 GLN A C 1
ATOM 1060 O O . GLN A 1 131 ? -5.659 -12.754 18.753 1.00 83.69 131 GLN A O 1
ATOM 1065 N N . GLN A 1 132 ? -7.199 -11.252 18.125 1.00 79.88 132 GLN A N 1
ATOM 1066 C CA . GLN A 1 132 ? -6.960 -10.323 19.231 1.00 79.88 132 GLN A CA 1
ATOM 1067 C C . GLN A 1 132 ? -7.696 -10.716 20.514 1.00 79.88 132 GLN A C 1
ATOM 1069 O O . GLN A 1 132 ? -7.226 -10.353 21.584 1.00 79.88 132 GLN A O 1
ATOM 1074 N N . GLU A 1 133 ? -8.841 -11.390 20.419 1.00 77.06 133 GLU A N 1
ATOM 1075 C CA . GLU A 1 133 ? -9.579 -11.903 21.582 1.00 77.06 133 GLU A CA 1
ATOM 1076 C C . GLU A 1 133 ? -8.932 -13.167 22.166 1.00 77.06 133 GLU A C 1
ATOM 1078 O O . GLU A 1 133 ? -9.012 -13.403 23.368 1.00 77.06 133 GLU A O 1
ATOM 1083 N N . GLU A 1 134 ? -8.278 -13.967 21.320 1.00 72.19 134 GLU A N 1
ATOM 1084 C CA . GLU A 1 134 ? -7.564 -15.192 21.706 1.00 72.19 134 GLU A CA 1
ATOM 1085 C C . GLU A 1 134 ? -6.144 -14.933 22.273 1.00 72.19 134 GLU A C 1
ATOM 1087 O O . GLU A 1 134 ? -5.504 -15.879 22.738 1.00 72.19 134 GLU A O 1
ATOM 1092 N N . ALA A 1 135 ? -5.644 -13.688 22.239 1.00 63.75 135 ALA A N 1
ATOM 1093 C CA . ALA A 1 135 ? -4.282 -13.290 22.637 1.00 63.75 135 ALA A CA 1
ATOM 1094 C C . ALA A 1 135 ? -4.254 -12.412 23.897 1.00 63.75 135 ALA A C 1
ATOM 1096 O O . ALA A 1 135 ? -3.344 -12.627 24.730 1.00 63.75 135 ALA A O 1
#

Organism: NCBI:txid1221500

Radius of gyration: 27.6 Å; Cα contacts (8 Å, |Δi|>4): 48; chains: 1; bounding box: 57×27×87 Å

Secondary structure (DSSP, 8-state):
---------HHHHHHHHHHHHHHHHHHHHHHHHHHHHHHHHHHHHHHHHHHHHHHHTHHHHHHH-TTS-HHHHHHHHHHHTTTTHHHHHHHHHHHHHHHHHHHHTTTTTHHHHHHHHHHHHHHHHHHHHHHHH--

Solvent-accessible surface area (backbone atoms only — not comparable to full-atom values): 7562 Å² total; per-residue (Å²): 136,83,88,82,77,81,76,80,50,67,69,58,55,53,48,53,52,53,48,51,58,49,51,53,51,51,52,52,50,51,52,53,49,50,52,51,52,51,52,57,48,49,67,55,47,51,61,52,49,52,53,54,52,30,46,62,44,22,62,58,47,35,71,78,38,75,88,58,54,71,69,56,27,38,51,50,20,38,58,62,35,61,92,44,55,62,61,53,49,54,58,51,56,60,46,52,60,53,50,54,55,15,54,76,55,78,45,61,46,45,75,58,47,50,61,51,53,54,51,52,52,50,55,50,49,54,52,43,54,53,57,59,74,76,104

Sequence (135 aa):
MIRTGERIKFSGLLQAFSEISTYLKILGTYLVMMVYMFLWTLLLVIPGIIKAFSYSQTYFVLKDHPGIGINAAITKSRKLMVGYKWKFFVLQLSFIGWGILCLLTLGIGFLWLSPYITASYAAFYENLVRQQEEA

Foldseek 3Di:
DPPPDDPPPVVVVVVVVVVVVVVVVVVVVVVVVVVVVVVVVCVVVLVVVLLVQLCVCLVVQCVVPVPDDSVVSSVVSNVLCVPCSVVVVVVVVVCVVVVVVCVVVVNPSVVVSVVVSVVVVVVVSVVSVVVVVVD

Mean predicted aligned error: 12.39 Å

InterPro domains:
  IPR010380 Protein of unknown function DUF975 [PF06161] (42-130)
  IPR010380 Protein of unknown function DUF975 [PTHR40076] (6-134)